Protein 6FBK (pdb70)

Organism: Homo sapiens (NCBI:txid9606)

Solvent-accessible surface area: 6185 Å² total; per-residue (Å²): 166,128,52,9,15,97,6,52,46,30,100,95,58,94,28,121,36,44,74,6,16,0,58,0,51,57,119,49,132,140,111,112,24,1,8,50,5,80,2,13,31,134,159,58,52,26,54,97,0,0,65,28,0,20,109,28,64,33,51,114,107,77,66,21,145,84,4,3,49,4,0,35,88,20,15,30,54,8,82,181,167,76,183,168,86,112,41,91,10,120,81,38,31,155,0,69,20,29,109,119

Secondary structure (DSSP, 8-state):
----EEEEESS---SS-SEEEEEEEES-----SEEEEEEETTT--HHHHHHHHHTTTSS-TT-HHHHHHHHHHHHHHHHHTT-/-EEEE-TTSPEEEEE--

GO terms:
  GO:0005737 cytoplasm (C, IDA)
  GO:0046777 protein autophosphorylation (P, IDA)
  GO:0006468 protein phosphorylation (P, IDA)
  GO:0005737 cytoplasm (C, EXP)
  GO:0005886 plasma membrane (C, EXP)
  GO:2000651 positive regulation of sodium ion transmembrane transporter activity (P, IMP)
  GO:0050801 monoatomic ion homeostasis (P, IMP)
  GO:0008285 negative regulation of cell population proliferation (P, IMP)
  GO:0070373 negative regulation of ERK1 and ERK2 cascade (P, IMP)
  GO:0090263 positive regulation of canonical Wnt signaling pathway (P, IMP)
  GO:0005515 protein binding (F, IPI)

Radius of gyration: 12.79 Å; Cα contacts (8 Å, |Δi|>4): 159; chains: 2; bounding box: 25×35×33 Å

Nearest PDB structures (foldseek):
  6fbk-assembly1_A  TM=1.012E+00  e=1.074E-15  Homo sapiens
  6elm-assembly1_A  TM=9.346E-01  e=1.250E-11  Homo sapiens
  5o2c-assembly1_A  TM=8.688E-01  e=2.173E-09  Homo sapiens
  2lru-assembly1_A  TM=9.270E-01  e=1.777E-08  Rattus norvegicus
  5g3q-assembly2_B  TM=8.120E-01  e=1.083E-03  Homo sapiens

B-factor: mean 57.2, std 16.22, range [25.38, 102.37]

Sequence (100 aa):
EDTGVRVELAEEDHGRKSTIALRLWVEDPKDNGAIEFTFDLEKETPDEVAQEMIESGFFHESDVKIVAKSIRDRVALIQWRRELTQVVHSAGRRFIVSPV

Structure (mmCIF, N/CA/C/O backbone):
data_6FBK
#
_entry.id   6FBK
#
_cell.length_a   78.047
_cell.length_b   78.047
_cell.length_c   37.736
_cell.angle_alpha   90.00
_cell.angle_beta   90.00
_cell.angle_gamma   90.00
#
_symmetry.space_group_name_H-M   'I 41'
#
loop_
_entity.id
_entity.type
_entity.pdbx_description
1 polymer 'Serine/threonine-protein kinase WNK2'
2 polymer 'Serine/threonine-protein kinase WNK1'
3 water water
#
loop_
_atom_site.group_PDB
_atom_site.id
_atom_site.type_symbol
_atom_site.label_atom_id
_atom_site.label_alt_id
_atom_site.label_comp_id
_atom_site.label_asym_id
_atom_site.label_entity_id
_atom_site.label_seq_id
_atom_site.pdbx_PDB_ins_code
_atom_site.Cartn_x
_atom_site.Cartn_y
_atom_site.Cartn_z
_atom_site.occupancy
_atom_site.B_iso_or_equiv
_atom_site.auth_seq_id
_atom_site.auth_comp_id
_atom_site.auth_asym_id
_atom_site.auth_atom_id
_atom_site.pdbx_PDB_model_num
ATOM 1 N N . GLU A 1 4 ? 39.663 11.522 24.069 1.00 71.48 455 GLU A N 1
ATOM 2 C CA . GLU A 1 4 ? 39.177 12.776 24.626 1.00 81.36 455 GLU A CA 1
ATOM 3 C C . GLU A 1 4 ? 38.261 13.509 23.644 1.00 84.22 455 GLU A C 1
ATOM 4 O O . GLU A 1 4 ? 37.586 12.882 22.819 1.00 84.36 455 GLU A O 1
ATOM 6 N N . ASP A 1 5 ? 38.233 14.838 23.754 1.00 70.56 456 ASP A N 1
ATOM 7 C CA . ASP A 1 5 ? 37.458 15.690 22.864 1.00 68.80 456 ASP A CA 1
ATOM 8 C C . ASP A 1 5 ? 38.293 16.914 22.504 1.00 78.77 456 ASP A C 1
ATOM 9 O O . ASP A 1 5 ? 39.147 17.352 23.281 1.00 81.16 456 ASP A O 1
ATOM 14 N N . THR A 1 6 ? 38.055 17.458 21.311 1.00 74.71 457 THR A N 1
ATOM 15 C CA . THR A 1 6 ? 38.749 18.668 20.878 1.00 66.55 457 THR A CA 1
ATOM 16 C C . THR A 1 6 ? 37.955 19.939 21.097 1.00 65.65 457 THR A C 1
ATOM 17 O O . THR A 1 6 ? 38.556 21.003 21.249 1.00 72.11 457 THR A O 1
ATOM 21 N N . GLY A 1 7 ? 36.629 19.866 21.113 1.00 71.74 458 GLY A N 1
ATOM 22 C CA . GLY A 1 7 ? 35.824 21.062 21.223 1.00 76.14 458 GLY A CA 1
ATOM 23 C C . GLY A 1 7 ? 35.759 21.918 19.974 1.00 78.43 458 GLY A C 1
ATOM 24 O O . GLY A 1 7 ? 35.029 22.920 19.966 1.00 75.38 458 GLY A O 1
ATOM 25 N N . VAL A 1 8 ? 36.492 21.564 18.922 1.00 78.28 459 VAL A N 1
ATOM 26 C CA . VAL A 1 8 ? 36.425 22.263 17.643 1.00 74.78 459 VAL A CA 1
ATOM 27 C C . VAL A 1 8 ? 35.581 21.423 16.694 1.00 66.25 459 VAL A C 1
ATOM 28 O O . VAL A 1 8 ? 36.021 20.366 16.228 1.00 70.55 459 VAL A O 1
ATOM 32 N N . ARG A 1 9 ? 34.381 21.901 16.387 1.00 56.83 460 ARG A N 1
ATOM 33 C CA . ARG A 1 9 ? 33.485 21.233 15.456 1.00 56.72 460 ARG A CA 1
ATOM 34 C C . ARG A 1 9 ? 33.830 21.589 14.011 1.00 50.59 460 ARG A C 1
ATOM 35 O O . ARG A 1 9 ? 33.908 22.767 13.659 1.00 50.23 460 ARG A O 1
ATOM 43 N N . VAL A 1 10 ? 34.033 20.569 13.179 1.00 43.97 461 VAL A N 1
ATOM 44 C CA . VAL A 1 10 ? 34.235 20.708 11.739 1.00 39.91 461 VAL A CA 1
ATOM 45 C C . VAL A 1 10 ? 33.197 19.848 11.042 1.00 43.17 461 VAL A C 1
ATOM 46 O O . VAL A 1 10 ? 33.090 18.654 11.340 1.00 42.88 461 VAL A O 1
ATOM 50 N N . GLU A 1 11 ? 32.438 20.439 10.117 1.00 46.75 462 GLU A N 1
ATOM 51 C CA . GLU A 1 11 ? 31.358 19.726 9.443 1.00 44.31 462 GLU A CA 1
ATOM 52 C C . GLU A 1 11 ? 31.350 20.103 7.969 1.00 43.47 462 GLU A C 1
ATOM 53 O O . GLU A 1 11 ? 31.995 21.066 7.552 1.00 41.28 462 GLU A O 1
ATOM 59 N N . LEU A 1 12 ? 30.645 19.296 7.173 1.00 48.55 463 LEU A N 1
ATOM 60 C CA . LEU A 1 12 ? 30.487 19.572 5.747 1.00 55.07 463 LEU A CA 1
ATOM 61 C C . LEU A 1 12 ? 29.791 20.915 5.544 1.00 54.75 463 LEU A C 1
ATOM 62 O O . LEU A 1 12 ? 28.963 21.331 6.353 1.00 63.48 463 LEU A O 1
ATOM 67 N N . ALA A 1 13 ? 30.144 21.617 4.467 1.00 52.53 464 ALA A N 1
ATOM 68 C CA . ALA A 1 13 ? 29.426 22.829 4.087 1.00 53.12 464 ALA A CA 1
ATOM 69 C C . ALA A 1 13 ? 28.434 22.607 2.957 1.00 59.34 464 ALA A C 1
ATOM 70 O O . ALA A 1 13 ? 27.356 23.200 2.977 1.00 59.38 464 ALA A O 1
ATOM 72 N N . GLU A 1 14 ? 28.772 21.743 1.995 1.00 70.65 465 GLU A N 1
ATOM 73 C CA . GLU A 1 14 ? 27.938 21.360 0.863 1.00 77.68 465 GLU A CA 1
ATOM 74 C C . GLU A 1 14 ? 27.692 19.848 0.892 1.00 85.15 465 GLU A C 1
ATOM 75 O O . GLU A 1 14 ? 28.527 19.068 1.370 1.00 81.02 465 GLU A O 1
ATOM 81 N N . GLU A 1 15 ? 26.538 19.431 0.365 1.00 79.23 466 GLU A N 1
ATOM 82 C CA . GLU A 1 15 ? 26.202 18.010 0.301 1.00 85.18 466 GLU A CA 1
ATOM 83 C C . GLU A 1 15 ? 27.361 17.189 -0.269 1.00 85.45 466 GLU A C 1
ATOM 84 O O . GLU A 1 15 ? 27.857 17.463 -1.368 1.00 80.73 466 GLU A O 1
ATOM 86 N N . ASP A 1 16 ? 27.798 16.187 0.491 1.00 87.61 467 ASP A N 1
ATOM 87 C CA . ASP A 1 16 ? 28.868 15.308 0.041 1.00 84.24 467 ASP A CA 1
ATOM 88 C C . ASP A 1 16 ? 28.401 14.506 -1.165 1.00 91.90 467 ASP A C 1
ATOM 89 O O . ASP A 1 16 ? 27.527 13.645 -1.035 1.00 90.36 467 ASP A O 1
ATOM 91 N N . HIS A 1 17 ? 28.968 14.784 -2.339 1.00 92.10 468 HIS A N 1
ATOM 92 C CA . HIS A 1 17 ? 28.545 14.131 -3.568 1.00 83.27 468 HIS A CA 1
ATOM 93 C C . HIS A 1 17 ? 29.400 12.927 -3.938 1.00 85.20 468 HIS A C 1
ATOM 94 O O . HIS A 1 17 ? 29.008 12.159 -4.823 1.00 87.17 468 HIS A O 1
ATOM 96 N N . GLY A 1 18 ? 30.538 12.733 -3.286 1.00 91.00 469 GLY A N 1
ATOM 97 C CA . GLY A 1 18 ? 31.464 11.699 -3.691 1.00 89.64 469 GLY A CA 1
ATOM 98 C C . GLY A 1 18 ? 32.260 12.091 -4.928 1.00 93.86 469 GLY A C 1
ATOM 99 O O . GLY A 1 18 ? 31.902 12.998 -5.680 1.00 97.39 469 GLY A O 1
ATOM 100 N N . ARG A 1 19 ? 33.378 11.385 -5.126 1.00 89.00 470 ARG A N 1
ATOM 101 C CA . ARG A 1 19 ? 34.277 11.583 -6.271 1.00 93.07 470 ARG A CA 1
ATOM 102 C C . ARG A 1 19 ? 34.598 13.058 -6.503 1.00 95.53 470 ARG A C 1
ATOM 103 O O . ARG A 1 19 ? 34.837 13.479 -7.638 1.00 100.24 470 ARG A O 1
ATOM 105 N N . LYS A 1 20 ? 34.582 13.851 -5.428 1.00 99.83 471 LYS A N 1
ATOM 106 C CA . LYS A 1 20 ? 34.929 15.270 -5.449 1.00 92.46 471 LYS A CA 1
ATOM 107 C C . LYS A 1 20 ? 36.244 15.434 -4.695 1.00 84.42 471 LYS A C 1
ATOM 108 O O . LYS A 1 20 ? 36.305 15.186 -3.485 1.00 82.03 471 LYS A O 1
ATOM 110 N N . SER A 1 21 ? 37.300 15.836 -5.406 1.00 79.48 472 SER A N 1
ATOM 111 C CA . SER A 1 21 ? 38.599 15.955 -4.752 1.00 90.64 472 SER A CA 1
ATOM 112 C C . SER A 1 21 ? 38.662 17.132 -3.780 1.00 86.45 472 SER A C 1
ATOM 113 O O . SER A 1 21 ? 39.549 17.160 -2.915 1.00 82.80 472 SER A O 1
ATOM 116 N N . THR A 1 22 ? 37.746 18.093 -3.893 1.00 78.39 473 THR A N 1
ATOM 117 C CA . THR A 1 22 ? 37.694 19.237 -2.995 1.00 75.65 473 THR A CA 1
ATOM 118 C C . THR A 1 22 ? 36.341 19.262 -2.292 1.00 65.13 473 THR A C 1
ATOM 119 O O . THR A 1 22 ? 35.306 19.002 -2.913 1.00 64.81 473 THR A O 1
ATOM 123 N N . ILE A 1 23 ? 36.354 19.546 -0.988 1.00 59.06 474 ILE A N 1
ATOM 124 C CA . ILE A 1 23 ? 35.131 19.614 -0.195 1.00 57.13 474 ILE A CA 1
ATOM 125 C C . ILE A 1 23 ? 35.104 20.926 0.577 1.00 51.51 474 ILE A C 1
ATOM 126 O O . ILE A 1 23 ? 36.143 21.441 0.999 1.00 51.31 474 ILE A O 1
ATOM 131 N N . ALA A 1 24 ? 33.897 21.454 0.769 1.00 45.97 475 ALA A N 1
ATOM 132 C CA . ALA A 1 24 ? 33.675 22.675 1.525 1.00 42.13 475 ALA A CA 1
ATOM 133 C C . ALA A 1 24 ? 33.340 22.321 2.969 1.00 41.91 475 ALA A C 1
ATOM 134 O O . ALA A 1 24 ? 32.455 21.502 3.221 1.00 44.14 475 ALA A O 1
ATOM 136 N N . LEU A 1 25 ? 34.041 22.940 3.912 1.00 42.65 476 LEU A N 1
ATOM 137 C CA . LEU A 1 25 ? 33.924 22.630 5.329 1.00 37.61 476 LEU A CA 1
ATOM 138 C C . LEU A 1 25 ? 33.609 23.884 6.135 1.00 38.89 476 LEU A C 1
ATOM 139 O O . LEU A 1 25 ? 33.845 25.011 5.705 1.00 36.64 476 LEU A O 1
ATOM 144 N N . ARG A 1 26 ? 33.098 23.659 7.338 1.00 36.28 477 ARG A N 1
ATOM 145 C CA . ARG A 1 26 ? 32.697 24.718 8.251 1.00 36.40 477 ARG A CA 1
ATOM 146 C C . ARG A 1 26 ? 33.239 24.372 9.622 1.00 39.18 477 ARG A C 1
ATOM 147 O O . ARG A 1 26 ? 32.950 23.291 10.132 1.00 38.74 477 ARG A O 1
ATOM 155 N N . LEU A 1 27 ? 34.014 25.276 10.213 1.00 38.02 478 LEU A N 1
ATOM 156 C CA . LEU A 1 27 ? 34.659 25.055 11.501 1.00 40.63 478 LEU A CA 1
ATOM 157 C C . LEU A 1 27 ? 34.217 26.120 12.497 1.00 49.54 478 LEU A C 1
ATOM 158 O O . LEU A 1 27 ? 34.149 27.307 12.164 1.00 48.42 478 LEU A O 1
ATOM 163 N N . TRP A 1 28 ? 33.929 25.697 13.724 1.00 54.86 479 TRP A N 1
ATOM 164 C CA . TRP A 1 28 ? 33.696 26.647 14.803 1.00 57.28 479 TRP A CA 1
ATOM 165 C C . TRP A 1 28 ? 34.033 25.958 16.117 1.00 66.77 479 TRP A C 1
ATOM 166 O O . TRP A 1 28 ? 34.236 24.740 16.169 1.00 62.77 479 TRP A O 1
ATOM 177 N N . VAL A 1 29 ? 34.080 26.755 17.187 1.00 72.28 480 VAL A N 1
ATOM 178 C CA . VAL A 1 29 ? 34.487 26.286 18.509 1.00 72.35 480 VAL A CA 1
ATOM 179 C C . VAL A 1 29 ? 33.297 26.379 19.450 1.00 65.16 480 VAL A C 1
ATOM 180 O O . VAL A 1 29 ? 32.531 27.346 19.399 1.00 61.90 480 VAL A O 1
ATOM 184 N N . GLU A 1 30 ? 33.154 25.365 20.310 1.00 69.61 481 GLU A N 1
ATOM 185 C CA . GLU A 1 30 ? 32.179 25.373 21.392 1.00 77.08 481 GLU A CA 1
ATOM 186 C C . GLU A 1 30 ? 32.791 25.229 22.779 1.00 68.06 481 GLU A C 1
ATOM 187 O O . GLU A 1 30 ? 32.129 25.578 23.760 1.00 66.92 481 GLU A O 1
ATOM 193 N N . ASP A 1 31 ? 34.015 24.728 22.893 1.00 66.46 482 ASP A N 1
ATOM 194 C CA . ASP A 1 31 ? 34.679 24.635 24.188 1.00 71.26 482 ASP A CA 1
ATOM 195 C C . ASP A 1 31 ? 36.176 24.862 24.010 1.00 65.48 482 ASP A C 1
ATOM 196 O O . ASP A 1 31 ? 36.874 23.974 23.512 1.00 65.47 482 ASP A O 1
ATOM 198 N N . PRO A 1 32 ? 36.712 26.038 24.398 1.00 72.21 483 PRO A N 1
ATOM 199 C CA . PRO A 1 32 ? 38.117 26.354 24.085 1.00 65.87 483 PRO A CA 1
ATOM 200 C C . PRO A 1 32 ? 39.126 25.690 25.008 1.00 64.37 483 PRO A C 1
ATOM 201 O O . PRO A 1 32 ? 40.311 26.042 24.990 1.00 63.08 483 PRO A O 1
ATOM 205 N N . LYS A 1 33 ? 38.666 24.736 25.816 1.00 69.49 484 LYS A N 1
ATOM 206 C CA . LYS A 1 33 ? 39.530 24.008 26.743 1.00 69.97 484 LYS A CA 1
ATOM 207 C C . LYS A 1 33 ? 40.679 23.305 26.028 1.00 72.79 484 LYS A C 1
ATOM 208 O O . LYS A 1 33 ? 41.847 23.642 26.233 1.00 74.17 484 LYS A O 1
ATOM 210 N N . ASP A 1 41 ? 36.952 35.248 16.119 1.00 86.53 492 ASP A N 1
ATOM 211 C CA . ASP A 1 41 ? 35.896 36.248 16.030 1.00 80.87 492 ASP A CA 1
ATOM 212 C C . ASP A 1 41 ? 34.607 35.740 16.671 1.00 90.08 492 ASP A C 1
ATOM 213 O O . ASP A 1 41 ? 33.576 36.429 16.640 1.00 92.22 492 ASP A O 1
ATOM 215 N N . ASN A 1 42 ? 34.679 34.538 17.255 1.00 91.01 493 ASN A N 1
ATOM 216 C CA . ASN A 1 42 ? 33.521 33.855 17.840 1.00 84.20 493 ASN A CA 1
ATOM 217 C C . ASN A 1 42 ? 32.428 33.641 16.784 1.00 86.95 493 ASN A C 1
ATOM 218 O O . ASN A 1 42 ? 31.289 34.114 16.913 1.00 83.22 493 ASN A O 1
ATOM 220 N N . GLY A 1 43 ? 32.807 32.912 15.724 1.00 73.78 494 GLY A N 1
ATOM 221 C CA . GLY A 1 43 ? 31.923 32.614 14.609 1.00 66.31 494 GLY A CA 1
ATOM 222 C C . GLY A 1 43 ? 32.272 31.339 13.864 1.00 59.12 494 GLY A C 1
ATOM 223 O O . GLY A 1 43 ? 33.003 30.498 14.392 1.00 58.16 494 GLY A O 1
ATOM 224 N N . ALA A 1 44 ? 31.756 31.187 12.639 1.00 57.23 495 ALA A N 1
ATOM 225 C CA . ALA A 1 44 ? 31.913 29.972 11.844 1.00 56.06 495 ALA A CA 1
ATOM 226 C C . ALA A 1 44 ? 32.758 30.231 10.602 1.00 50.16 495 ALA A C 1
ATOM 227 O O . ALA A 1 44 ? 32.471 31.144 9.827 1.00 52.16 495 ALA A O 1
ATOM 229 N N . ILE A 1 45 ? 33.783 29.407 10.397 1.00 42.24 496 ILE A N 1
ATOM 230 C CA . ILE A 1 45 ? 34.747 29.600 9.322 1.00 37.61 496 ILE A CA 1
ATOM 231 C C . ILE A 1 45 ? 34.501 28.567 8.237 1.00 36.24 496 ILE A C 1
ATOM 232 O O . ILE A 1 45 ? 34.638 27.365 8.481 1.00 35.68 496 ILE A O 1
ATOM 237 N N . GLU A 1 46 ? 34.191 29.036 7.032 1.00 33.16 497 GLU A N 1
ATOM 238 C CA . GLU A 1 46 ? 33.932 28.184 5.879 1.00 35.51 497 GLU A CA 1
ATOM 239 C C . GLU A 1 46 ? 35.122 28.232 4.917 1.00 34.67 497 GLU A C 1
ATOM 240 O O . GLU A 1 46 ? 35.633 29.310 4.600 1.00 28.56 497 GLU A O 1
ATOM 246 N N . PHE A 1 47 ? 35.548 27.062 4.446 1.00 32.62 498 PHE A N 1
ATOM 247 C CA . PHE A 1 47 ? 36.739 26.945 3.611 1.00 36.29 498 PHE A CA 1
ATOM 248 C C . PHE A 1 47 ? 36.647 25.667 2.797 1.00 38.06 498 PHE A C 1
ATOM 249 O O . PHE A 1 47 ? 35.852 24.781 3.100 1.00 34.37 498 PHE A O 1
ATOM 257 N N . THR A 1 48 ? 37.486 25.577 1.773 1.00 41.15 499 THR A N 1
ATOM 258 C CA . THR A 1 48 ? 37.562 24.403 0.922 1.00 40.75 499 THR A CA 1
ATOM 259 C C . THR A 1 48 ? 38.783 23.591 1.302 1.00 44.51 499 THR A C 1
ATOM 260 O O . THR A 1 48 ? 39.784 24.135 1.776 1.00 46.95 499 THR A O 1
ATOM 264 N N . PHE A 1 49 ? 38.695 22.280 1.081 1.00 50.28 500 PHE A N 1
ATOM 265 C CA . PHE A 1 49 ? 39.775 21.367 1.436 1.00 58.37 500 PHE A CA 1
ATOM 266 C C . PHE A 1 49 ? 39.947 20.325 0.340 1.00 63.85 500 PHE A C 1
ATOM 267 O O . PHE A 1 49 ? 38.983 19.641 -0.025 1.00 65.56 500 PHE A O 1
ATOM 275 N N . ASP A 1 50 ? 41.179 20.203 -0.163 1.00 64.98 501 ASP A N 1
ATOM 276 C CA . ASP A 1 50 ? 41.565 19.186 -1.137 1.00 67.66 501 ASP A CA 1
ATOM 277 C C . ASP A 1 50 ? 42.056 17.947 -0.394 1.00 65.66 501 ASP A C 1
ATOM 278 O O . ASP A 1 50 ? 43.045 18.011 0.342 1.00 60.98 501 ASP A O 1
ATOM 283 N N . LEU A 1 51 ? 41.372 16.819 -0.599 1.00 74.87 502 LEU A N 1
ATOM 284 C CA . LEU A 1 51 ? 41.622 15.636 0.224 1.00 69.97 502 LEU A CA 1
ATOM 285 C C . LEU A 1 51 ? 42.925 14.942 -0.161 1.00 74.44 502 LEU A C 1
ATOM 286 O O . LEU A 1 51 ? 43.660 14.469 0.714 1.00 72.88 502 LEU A O 1
ATOM 291 N N . GLU A 1 52 ? 43.238 14.891 -1.457 1.00 79.44 503 GLU A N 1
ATOM 292 C CA . GLU A 1 52 ? 44.446 14.230 -1.933 1.00 77.82 503 GLU A CA 1
ATOM 293 C C . GLU A 1 52 ? 45.686 15.113 -1.883 1.00 79.34 503 GLU A C 1
ATOM 294 O O . GLU A 1 52 ? 46.800 14.581 -1.937 1.00 78.20 503 GLU A O 1
ATOM 300 N N . LYS A 1 53 ? 45.530 16.437 -1.780 1.00 75.19 504 LYS A N 1
ATOM 301 C CA . LYS A 1 53 ? 46.664 17.355 -1.810 1.00 78.40 504 LYS A CA 1
ATOM 302 C C . LYS A 1 53 ? 46.852 18.112 -0.500 1.00 79.52 504 LYS A C 1
ATOM 303 O O . LYS A 1 53 ? 47.932 18.045 0.094 1.00 81.47 504 LYS A O 1
ATOM 309 N N . GLU A 1 54 ? 45.846 18.850 -0.032 1.00 76.28 505 GLU A N 1
ATOM 310 C CA . GLU A 1 54 ? 46.045 19.704 1.135 1.00 69.94 505 GLU A CA 1
ATOM 311 C C . GLU A 1 54 ? 46.039 18.886 2.431 1.00 66.80 505 GLU A C 1
ATOM 312 O O . GLU A 1 54 ? 45.467 17.794 2.516 1.00 66.04 505 GLU A O 1
ATOM 318 N N . THR A 1 55 ? 46.679 19.452 3.456 1.00 59.65 506 THR A N 1
ATOM 319 C CA . THR A 1 55 ? 46.889 18.880 4.773 1.00 55.81 506 THR A CA 1
ATOM 320 C C . THR A 1 55 ? 46.002 19.572 5.798 1.00 54.37 506 THR A C 1
ATOM 321 O O . THR A 1 55 ? 45.759 20.779 5.687 1.00 59.22 506 THR A O 1
ATOM 325 N N . PRO A 1 56 ? 45.479 18.843 6.785 1.00 50.00 507 PRO A N 1
ATOM 326 C CA . PRO A 1 56 ? 44.817 19.519 7.916 1.00 52.23 507 PRO A CA 1
ATOM 327 C C . PRO A 1 56 ? 45.749 20.432 8.711 1.00 54.55 507 PRO A C 1
ATOM 328 O O . PRO A 1 56 ? 45.289 21.415 9.313 1.00 47.73 507 PRO A O 1
ATOM 332 N N . ASP A 1 57 ?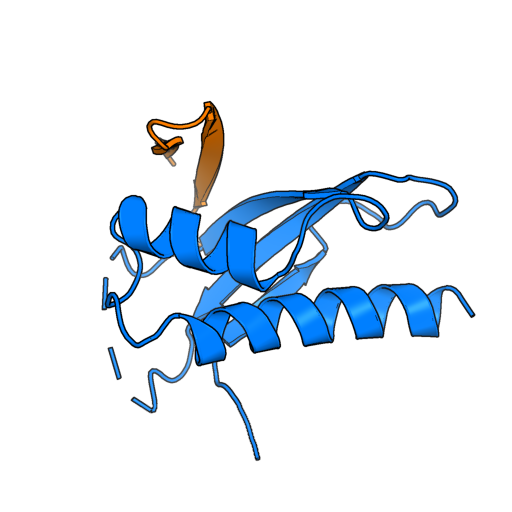 47.051 20.126 8.742 1.00 53.23 508 ASP A N 1
ATOM 333 C CA . ASP A 1 57 ? 48.002 20.989 9.432 1.00 53.33 508 ASP A CA 1
ATOM 334 C C . ASP A 1 57 ? 48.266 22.263 8.642 1.00 48.12 508 ASP A C 1
ATOM 335 O O . ASP A 1 57 ? 48.528 23.312 9.239 1.00 43.08 508 ASP A O 1
ATOM 340 N N . GLU A 1 58 ? 48.195 22.187 7.306 1.00 47.44 509 GLU A N 1
ATOM 341 C CA . GLU A 1 58 ? 48.395 23.362 6.454 1.00 48.17 509 GLU A CA 1
ATOM 342 C C . GLU A 1 58 ? 47.272 24.381 6.633 1.00 48.42 509 GLU A C 1
ATOM 343 O O . GLU A 1 58 ? 47.514 25.582 6.839 1.00 40.52 509 GLU A O 1
ATOM 349 N N . VAL A 1 59 ? 46.031 23.911 6.499 1.00 44.95 510 VAL A N 1
ATOM 350 C CA . VAL A 1 59 ? 44.867 24.737 6.758 1.00 41.67 510 VAL A CA 1
A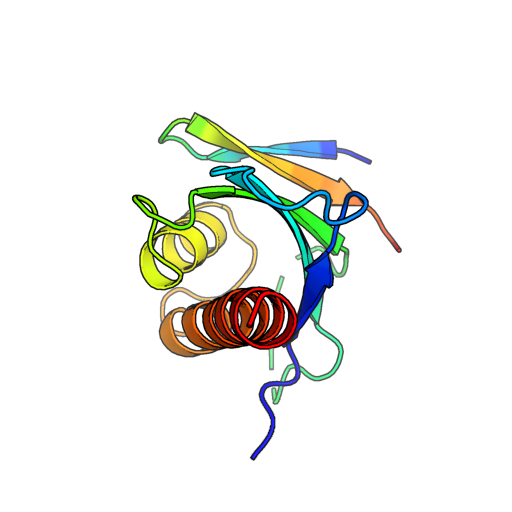TOM 351 C C . VAL A 1 59 ? 44.933 25.330 8.158 1.00 40.09 510 VAL A C 1
ATOM 352 O O . VAL A 1 59 ? 44.720 26.528 8.341 1.00 41.61 510 VAL A O 1
ATOM 356 N N . ALA A 1 60 ? 45.249 24.507 9.160 1.00 42.16 511 ALA A N 1
ATOM 357 C CA . ALA A 1 60 ? 45.280 24.987 10.537 1.00 41.51 511 ALA A CA 1
ATOM 358 C C . ALA A 1 60 ? 46.252 26.139 10.690 1.00 40.99 511 ALA A C 1
ATOM 359 O O . ALA A 1 60 ? 45.924 27.172 11.286 1.00 44.33 511 ALA A O 1
ATOM 361 N N . GLN A 1 61 ? 47.452 25.990 10.148 1.00 42.19 512 GLN A N 1
ATOM 362 C CA . GLN A 1 61 ? 48.375 27.115 10.148 1.00 48.96 512 GLN A CA 1
ATOM 363 C C . GLN A 1 61 ? 47.734 28.353 9.513 1.00 48.09 512 GLN A C 1
ATOM 364 O O . GLN A 1 61 ? 47.692 29.427 10.125 1.00 45.69 512 GLN A O 1
ATOM 370 N N . GLU A 1 62 ? 47.209 28.218 8.293 1.00 46.57 513 GLU A N 1
ATOM 371 C CA . GLU A 1 62 ? 46.588 29.362 7.637 1.00 41.91 513 GLU A CA 1
ATOM 372 C C . GLU A 1 62 ? 45.562 30.030 8.538 1.00 38.39 513 GLU A C 1
ATOM 373 O O . GLU A 1 62 ? 45.542 31.255 8.657 1.00 39.95 513 GLU A O 1
ATOM 379 N N . MET A 1 63 ? 44.711 29.244 9.189 1.00 38.78 514 MET A N 1
ATOM 380 C CA . MET A 1 63 ? 43.779 29.823 10.144 1.00 43.83 514 MET A CA 1
ATOM 381 C C . MET A 1 63 ? 44.516 30.483 11.298 1.00 47.98 514 MET A C 1
ATOM 382 O O . MET A 1 63 ? 43.977 31.403 11.933 1.00 44.98 514 MET A O 1
ATOM 387 N N . ILE A 1 64 ? 45.739 30.016 11.593 1.00 47.18 515 ILE A N 1
ATOM 388 C CA . ILE A 1 64 ? 46.589 30.705 12.568 1.00 50.23 515 ILE A CA 1
ATOM 389 C C . ILE A 1 64 ? 47.053 32.044 12.004 1.00 46.20 515 ILE A C 1
ATOM 390 O O . ILE A 1 64 ? 46.748 33.108 12.558 1.00 44.94 515 ILE A O 1
ATOM 395 N N . GLU A 1 65 ? 47.754 32.011 10.868 1.00 44.71 516 GLU A N 1
ATOM 396 C CA . GLU A 1 65 ? 48.214 33.208 10.168 1.00 44.51 516 GLU A CA 1
ATOM 397 C C . GLU A 1 65 ? 47.070 34.099 9.656 1.00 48.35 516 GLU A C 1
ATOM 398 O O . GLU A 1 65 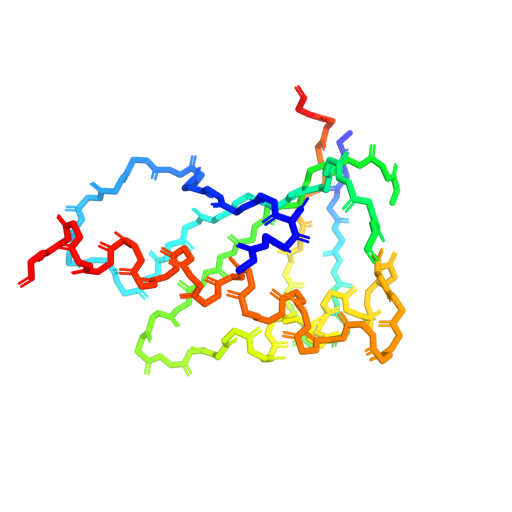? 47.333 35.080 8.942 1.00 53.33 516 GLU A O 1
ATOM 404 N N . SER A 1 66 ? 45.819 33.782 9.982 1.00 42.03 517 SER A N 1
ATOM 405 C CA . SER A 1 66 ? 44.689 34.601 9.602 1.00 37.97 517 SER A CA 1
ATOM 406 C C . SER A 1 66 ? 43.979 35.186 10.807 1.00 42.48 517 SER A C 1
ATOM 407 O O . SER A 1 66 ? 43.012 35.938 10.634 1.00 44.40 517 SER A O 1
ATOM 410 N N . GLY A 1 67 ? 44.423 34.854 12.017 1.00 47.36 518 GLY A N 1
ATOM 411 C CA . GLY A 1 67 ? 43.888 35.457 13.225 1.00 46.62 518 GLY A CA 1
ATOM 412 C C . GLY A 1 67 ? 42.646 34.795 13.769 1.00 49.25 518 GLY A C 1
ATOM 413 O O . GLY A 1 67 ? 41.700 35.485 14.173 1.00 51.73 518 GLY A O 1
ATOM 414 N N . PHE A 1 68 ? 42.612 33.469 13.787 1.00 53.41 519 PHE A N 1
ATOM 415 C CA . PHE A 1 68 ? 41.499 32.746 14.378 1.00 52.68 519 PHE A CA 1
ATOM 416 C C . PHE A 1 68 ? 41.875 32.085 15.704 1.00 52.50 519 PHE A C 1
ATOM 417 O O . PHE A 1 68 ? 41.083 32.131 16.650 1.00 54.01 519 PHE A O 1
ATOM 425 N N . PHE A 1 69 ? 43.089 31.520 15.823 1.00 55.70 520 PHE A N 1
ATOM 426 C CA . PHE A 1 69 ? 43.541 30.821 17.036 1.00 66.17 520 PHE A CA 1
ATOM 427 C C . PHE A 1 69 ? 45.021 31.085 17.258 1.00 59.79 520 PHE A C 1
ATOM 428 O O . PHE A 1 69 ? 45.705 31.647 16.399 1.00 58.48 520 PHE A O 1
ATOM 436 N N . HIS A 1 70 ? 45.531 30.630 18.403 1.00 63.13 521 HIS A N 1
ATOM 437 C CA . HIS A 1 70 ? 46.909 30.963 18.722 1.00 64.90 521 HIS A CA 1
ATOM 438 C C . HIS A 1 70 ? 47.886 30.079 17.958 1.00 69.88 521 HIS A C 1
ATOM 439 O O . HIS A 1 70 ? 47.562 28.963 17.540 1.00 71.92 521 HIS A O 1
ATOM 446 N N . GLU A 1 71 ? 49.115 30.595 17.814 1.00 74.50 522 G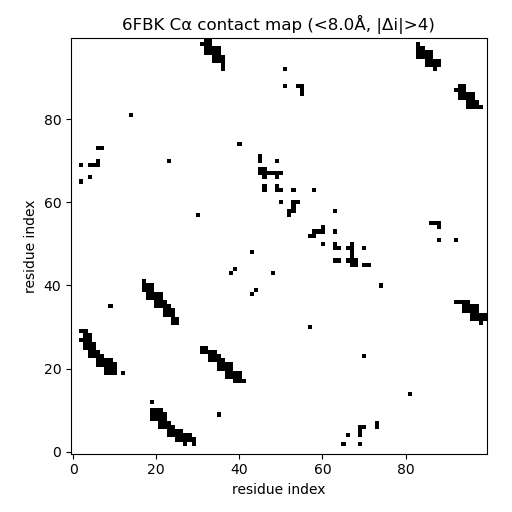LU A N 1
ATOM 447 C CA . GLU A 1 71 ? 50.113 29.978 16.942 1.00 73.41 522 GLU A CA 1
ATOM 448 C C . GLU A 1 71 ? 50.402 28.536 17.344 1.00 69.23 522 GLU A C 1
ATOM 449 O O . GLU A 1 71 ? 50.544 27.661 16.480 1.00 63.50 522 GLU A O 1
ATOM 455 N N . SER A 1 72 ? 50.481 28.269 18.646 1.00 67.20 523 SER A N 1
ATOM 456 C CA . SER A 1 72 ? 50.737 26.934 19.161 1.00 66.80 523 SER A CA 1
ATOM 457 C C . SER A 1 72 ? 49.464 26.128 19.368 1.00 67.37 523 SER A C 1
ATOM 458 O O . SER A 1 72 ? 49.543 24.977 19.807 1.00 72.98 523 SER A O 1
ATOM 461 N N . ASP A 1 73 ? 48.297 26.699 19.077 1.00 65.07 524 ASP A N 1
ATOM 462 C CA . ASP A 1 73 ? 47.066 25.927 19.005 1.00 61.30 524 ASP A CA 1
ATOM 463 C C . ASP A 1 73 ? 46.828 25.347 17.608 1.00 64.50 524 ASP A C 1
ATOM 464 O O . ASP A 1 73 ? 45.675 25.138 17.208 1.00 65.44 524 ASP A O 1
ATOM 469 N N . VAL A 1 74 ? 47.898 25.055 16.866 1.00 57.35 525 VAL A N 1
ATOM 470 C CA . VAL A 1 74 ? 47.776 24.568 15.494 1.00 61.11 525 VAL A CA 1
ATOM 471 C C . VAL A 1 74 ? 47.490 23.063 15.444 1.00 63.33 525 VAL A C 1
ATOM 472 O O . VAL A 1 74 ? 46.570 22.632 14.744 1.00 60.81 525 VAL A O 1
ATOM 476 N N . LYS A 1 75 ? 48.243 22.233 16.184 1.00 64.22 526 LYS A N 1
ATOM 477 C CA . LYS A 1 75 ? 48.018 20.785 16.145 1.00 65.97 526 LYS A CA 1
ATOM 478 C C . LYS A 1 75 ? 46.593 20.417 16.538 1.00 62.96 526 LYS A C 1
ATOM 479 O O . LYS A 1 75 ? 46.051 19.426 16.036 1.00 58.86 526 LYS A O 1
ATOM 485 N N . ILE A 1 76 ? 45.976 21.196 17.435 1.00 66.67 527 ILE A N 1
ATOM 486 C CA . ILE A 1 76 ? 44.626 20.890 17.909 1.00 59.95 527 ILE A CA 1
ATOM 487 C C . ILE A 1 76 ? 43.602 21.144 16.813 1.00 65.05 527 ILE A C 1
ATOM 488 O O . ILE A 1 76 ? 42.679 20.346 16.605 1.00 63.60 527 ILE A O 1
ATOM 493 N N . VAL A 1 77 ? 43.714 22.286 16.129 1.00 68.25 528 VAL A N 1
ATOM 494 C CA . VAL A 1 77 ? 42.769 22.585 15.059 1.00 60.66 528 VAL A CA 1
ATOM 495 C C . VAL A 1 77 ? 43.059 21.709 13.855 1.00 51.60 528 VAL A C 1
ATOM 496 O O . VAL A 1 77 ? 42.134 21.300 13.140 1.00 49.82 528 VAL A O 1
ATOM 500 N N . ALA A 1 78 ? 44.338 21.402 13.619 1.00 45.50 529 ALA A N 1
ATOM 501 C CA . ALA A 1 78 ? 44.700 20.509 12.529 1.00 52.00 529 A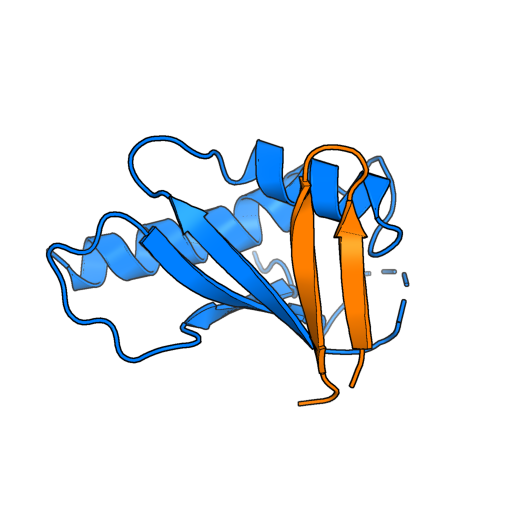LA A CA 1
ATOM 502 C C . ALA A 1 78 ? 44.022 19.154 12.687 1.00 54.79 529 ALA A C 1
ATOM 503 O O . ALA A 1 78 ? 43.517 18.589 11.709 1.00 50.93 529 ALA A O 1
ATOM 505 N N . LYS A 1 79 ? 43.986 18.617 13.914 1.00 61.48 530 LYS A N 1
ATOM 506 C CA . LYS A 1 79 ? 43.358 17.314 14.120 1.00 59.76 530 LYS A CA 1
ATOM 507 C C . LYS A 1 79 ? 41.843 17.409 13.972 1.00 56.06 530 LYS A C 1
ATOM 508 O O . LYS A 1 79 ? 41.224 16.519 13.378 1.00 54.24 530 LYS A O 1
ATOM 510 N N . SER A 1 80 ? 41.227 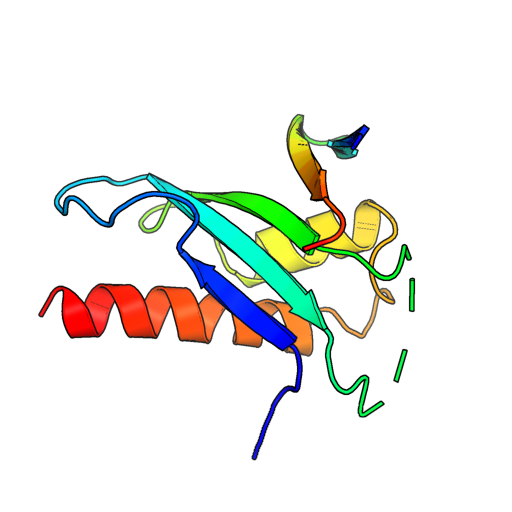18.487 14.479 1.00 51.14 531 SER A N 1
ATOM 511 C CA . SER A 1 80 ? 39.773 18.629 14.365 1.00 49.17 531 SER A CA 1
ATOM 512 C C . SER A 1 80 ? 39.328 18.667 12.906 1.00 46.66 531 SER A C 1
ATOM 513 O O . SER A 1 80 ? 38.227 18.209 12.575 1.00 42.90 531 SER A O 1
ATOM 516 N N . ILE A 1 81 ? 40.157 19.230 12.024 1.00 44.04 532 ILE A N 1
ATOM 517 C CA . ILE A 1 81 ? 39.875 19.164 10.596 1.00 36.56 532 ILE A CA 1
ATOM 518 C C . ILE A 1 81 ? 40.166 17.768 10.078 1.00 37.41 532 ILE A C 1
ATOM 519 O O . ILE A 1 81 ? 39.440 17.240 9.229 1.00 34.48 532 ILE A O 1
ATOM 524 N N . ARG A 1 82 ? 41.227 17.141 10.602 1.00 43.78 533 ARG A N 1
ATOM 525 C CA . ARG A 1 82 ? 41.641 15.820 10.136 1.00 42.08 533 ARG A CA 1
ATOM 526 C C . ARG A 1 82 ? 40.624 14.767 10.518 1.00 41.16 533 ARG A C 1
ATOM 527 O O . ARG A 1 82 ? 40.414 13.809 9.772 1.00 41.54 533 ARG A O 1
ATOM 529 N N . ASP A 1 83 ? 39.973 14.933 11.670 1.00 39.51 534 ASP A N 1
ATOM 530 C CA . ASP A 1 83 ? 38.916 14.004 12.048 1.00 44.82 534 ASP A CA 1
ATOM 531 C C . ASP A 1 83 ? 37.733 14.105 11.089 1.00 46.34 534 ASP A C 1
ATOM 532 O O . ASP A 1 83 ? 37.164 13.079 10.688 1.00 40.84 534 ASP A O 1
ATOM 537 N N . ARG A 1 84 ? 37.355 15.325 10.692 1.00 42.17 535 ARG A N 1
ATOM 538 C CA . ARG A 1 84 ? 36.241 15.460 9.756 1.00 41.65 535 ARG A CA 1
ATOM 539 C C . ARG A 1 84 ? 36.611 14.919 8.382 1.00 38.69 535 ARG A C 1
ATOM 540 O O . ARG A 1 84 ? 35.783 14.300 7.713 1.00 43.19 535 ARG A O 1
ATOM 548 N N . VAL A 1 85 ? 37.847 15.137 7.945 1.00 36.12 536 VAL A N 1
ATOM 549 C CA . VAL A 1 85 ? 38.290 14.562 6.681 1.00 39.04 536 VAL A CA 1
ATOM 550 C C . VAL A 1 85 ? 38.303 13.035 6.764 1.00 43.23 536 VAL A C 1
ATOM 551 O O . VAL A 1 85 ? 37.886 12.344 5.825 1.00 46.43 536 VAL A O 1
ATOM 555 N N . ALA A 1 86 ? 38.762 12.484 7.895 1.00 43.83 537 ALA A N 1
ATOM 556 C CA . ALA A 1 86 ? 38.639 11.049 8.131 1.00 41.11 537 ALA A CA 1
ATOM 557 C C . ALA A 1 86 ? 37.180 10.627 8.103 1.00 44.43 537 ALA A C 1
ATOM 558 O O . ALA A 1 86 ? 36.791 9.760 7.316 1.00 48.18 537 ALA A O 1
ATOM 560 N N . LEU A 1 87 ? 36.359 11.266 8.933 1.00 42.21 538 LEU A N 1
ATOM 561 C CA . LEU A 1 87 ? 34.947 10.931 9.028 1.00 47.53 538 LEU A CA 1
ATOM 562 C C . LEU A 1 87 ? 34.241 10.987 7.680 1.00 54.94 538 LEU A C 1
ATOM 563 O O . LEU A 1 87 ? 33.282 10.235 7.455 1.00 53.11 538 LEU A O 1
ATOM 568 N N . ILE A 1 88 ? 34.678 11.868 6.775 1.00 54.34 539 ILE A N 1
ATOM 569 C CA . ILE A 1 88 ? 33.990 11.920 5.489 1.00 56.58 539 ILE A CA 1
ATOM 570 C C . ILE A 1 88 ? 34.512 10.827 4.566 1.00 57.93 539 ILE A C 1
ATOM 571 O O . ILE A 1 88 ? 33.778 10.344 3.704 1.00 63.69 539 ILE A O 1
ATOM 576 N N . GLN A 1 89 ? 35.749 10.374 4.739 1.00 53.77 540 GLN A N 1
ATOM 577 C CA . GLN A 1 89 ? 36.213 9.299 3.864 1.00 60.90 540 GLN A CA 1
ATOM 578 C C . GLN A 1 89 ? 35.844 7.902 4.378 1.00 60.49 540 GLN A C 1
ATOM 579 O O . GLN A 1 89 ? 35.771 6.953 3.585 1.00 64.77 540 GLN A O 1
ATOM 585 N N . TRP A 1 90 ? 35.608 7.754 5.683 1.00 60.58 541 TRP A N 1
ATOM 586 C CA . TRP A 1 90 ? 35.079 6.499 6.209 1.00 54.65 541 TRP A CA 1
ATOM 587 C C . TRP A 1 90 ? 33.611 6.328 5.857 1.00 62.92 541 TRP A C 1
ATOM 588 O O . TRP A 1 90 ? 33.138 5.199 5.681 1.00 70.26 541 TRP A O 1
ATOM 599 N N . ARG A 1 91 ? 32.854 7.431 5.841 1.00 62.20 542 ARG A N 1
ATOM 600 C CA . ARG A 1 91 ? 31.480 7.409 5.352 1.00 63.03 542 ARG A CA 1
ATOM 601 C C . ARG A 1 91 ? 31.440 7.363 3.833 1.00 66.23 542 ARG A C 1
ATOM 602 O O . ARG A 1 91 ? 30.368 7.133 3.261 1.00 69.51 542 ARG A O 1
ATOM 610 N N . ARG A 1 92 ? 32.590 7.558 3.184 1.00 64.07 543 ARG A N 1
ATOM 611 C CA . ARG A 1 92 ? 32.797 7.254 1.775 1.00 65.42 543 ARG A CA 1
ATOM 612 C C . ARG A 1 92 ? 33.308 5.832 1.554 1.00 67.55 543 ARG A C 1
ATOM 613 O O . ARG A 1 92 ? 33.735 5.513 0.440 1.00 68.05 543 ARG A O 1
ATOM 621 N N . GLU A 1 93 ? 33.283 4.984 2.582 1.00 71.70 544 GLU A N 1
ATOM 622 C CA . GLU A 1 93 ? 33.847 3.626 2.533 1.00 67.47 544 GLU A CA 1
ATOM 623 C C . GLU A 1 93 ? 35.242 3.586 1.909 1.00 75.49 544 GLU A C 1
ATOM 624 O O . GLU A 1 93 ? 35.592 2.632 1.211 1.00 78.22 544 GLU A O 1
ATOM 630 N N . LEU B 2 1 ? 28.746 38.804 7.991 1.00 45.90 1247 LEU P N 1
ATOM 631 C CA . LEU B 2 1 ? 29.354 37.962 6.976 1.00 42.98 1247 LEU P CA 1
ATOM 632 C C . LEU B 2 1 ? 30.500 38.678 6.300 1.00 42.69 1247 LEU P C 1
ATOM 633 O O . LEU B 2 1 ? 30.323 39.731 5.673 1.00 39.74 1247 LEU P O 1
ATOM 638 N N . THR B 2 2 ? 31.692 38.106 6.426 1.00 38.57 1248 THR P N 1
ATOM 639 C CA . THR B 2 2 ? 32.866 38.675 5.784 1.00 41.97 1248 THR P CA 1
ATOM 640 C C . THR B 2 2 ? 33.722 37.564 5.207 1.00 33.17 1248 THR P C 1
ATOM 641 O O . THR B 2 2 ? 33.653 36.407 5.625 1.00 31.73 1248 THR P O 1
ATOM 645 N N . GLN B 2 3 ? 34.534 37.938 4.242 1.00 28.54 1249 GLN P N 1
ATOM 646 C CA . GLN B 2 3 ? 35.491 37.036 3.645 1.00 28.96 1249 GLN P CA 1
ATOM 647 C C . GLN B 2 3 ? 36.887 37.417 4.105 1.00 31.55 1249 GLN P C 1
ATOM 648 O O . GLN B 2 3 ? 37.217 38.605 4.154 1.00 31.37 1249 GLN P O 1
ATOM 654 N N . VAL B 2 4 ? 37.695 36.420 4.458 1.00 29.75 1250 VAL P N 1
ATOM 655 C CA . VAL B 2 4 ? 39.031 36.635 4.997 1.00 27.71 1250 VAL P CA 1
ATOM 656 C C . VAL B 2 4 ? 40.018 35.945 4.074 1.00 31.91 1250 VAL P C 1
ATOM 657 O O . VAL B 2 4 ? 39.919 34.732 3.860 1.00 28.67 1250 VAL P O 1
ATOM 661 N N . VAL B 2 5 ? 40.975 36.708 3.541 1.00 31.03 1251 VAL P N 1
ATOM 662 C CA . VAL B 2 5 ? 41.983 36.191 2.618 1.00 31.06 1251 VAL P CA 1
ATOM 663 C C . VAL B 2 5 ? 43.303 36.094 3.353 1.00 35.42 1251 VAL P C 1
ATOM 664 O O . VAL B 2 5 ? 43.836 37.104 3.843 1.00 34.32 1251 VAL P O 1
ATOM 668 N N . HIS B 2 6 ? 43.840 34.883 3.389 1.00 34.08 1252 HIS P N 1
ATOM 669 C CA . HIS B 2 6 ? 45.183 34.652 3.889 1.00 39.60 1252 HIS P CA 1
ATOM 670 C C . HIS B 2 6 ? 46.210 35.097 2.846 1.00 40.29 1252 HIS P C 1
ATOM 671 O O . HIS B 2 6 ? 45.957 35.050 1.637 1.00 37.61 1252 HIS P O 1
ATOM 678 N N . SER B 2 7 ? 47.379 35.543 3.320 1.00 42.13 1253 SER P N 1
ATOM 679 C CA . SER B 2 7 ? 48.394 36.064 2.408 1.00 42.32 1253 SER P CA 1
ATOM 680 C C . SER B 2 7 ? 48.859 35.039 1.381 1.00 44.07 1253 SER P C 1
ATOM 681 O O . SER B 2 7 ? 49.450 35.431 0.373 1.00 44.80 1253 SER P O 1
ATOM 684 N N . ALA B 2 8 ? 48.609 33.753 1.596 1.00 41.45 1254 ALA P N 1
ATOM 685 C CA . ALA B 2 8 ? 48.956 32.739 0.616 1.00 42.26 1254 ALA P CA 1
ATOM 686 C C . ALA B 2 8 ? 47.835 32.427 -0.364 1.00 52.01 1254 ALA P C 1
ATOM 687 O O . ALA B 2 8 ? 48.074 31.705 -1.335 1.00 60.66 1254 ALA P O 1
ATOM 689 N N . GLY B 2 9 ? 46.625 32.932 -0.141 1.00 56.82 1255 GLY P N 1
ATOM 690 C CA . GLY B 2 9 ? 45.584 32.823 -1.153 1.00 51.77 1255 GLY P CA 1
ATOM 691 C C . GLY B 2 9 ? 44.283 32.193 -0.694 1.00 46.13 1255 GLY P C 1
ATOM 692 O O . GLY B 2 9 ? 43.227 32.459 -1.271 1.00 44.32 1255 GLY P O 1
ATOM 693 N N . ARG B 2 10 ? 44.343 31.344 0.329 1.00 48.22 1256 ARG P N 1
ATOM 694 C CA . ARG B 2 10 ? 43.148 30.648 0.786 1.00 46.26 1256 ARG P CA 1
ATOM 695 C C . ARG B 2 10 ? 42.130 31.652 1.288 1.00 41.52 1256 ARG P C 1
ATOM 696 O O . ARG B 2 10 ? 42.464 32.512 2.103 1.00 38.14 1256 ARG P O 1
ATOM 704 N N . ARG B 2 11 ? 40.891 31.538 0.812 1.00 37.62 1257 ARG P N 1
ATOM 705 C CA . ARG B 2 11 ? 39.809 32.453 1.158 1.00 36.13 1257 ARG P CA 1
ATOM 706 C C . ARG B 2 11 ? 38.925 31.789 2.199 1.00 34.48 1257 ARG P C 1
ATOM 707 O O . ARG B 2 11 ? 38.423 30.688 1.968 1.00 34.57 1257 ARG P O 1
ATOM 715 N N . PHE B 2 12 ? 38.755 32.446 3.342 1.00 27.67 1258 PHE P N 1
ATOM 716 C CA . PHE B 2 12 ? 37.820 32.012 4.367 1.00 27.66 1258 PHE P CA 1
ATOM 717 C C . PHE B 2 12 ? 36.555 32.861 4.307 1.00 31.74 1258 PHE P C 1
ATOM 718 O O . PHE B 2 12 ? 36.599 34.068 4.044 1.00 33.04 1258 PHE P O 1
ATOM 726 N N . ILE B 2 13 ? 35.432 32.228 4.598 1.00 26.14 1259 ILE P N 1
ATOM 727 C CA . ILE B 2 13 ? 34.155 32.905 4.727 1.00 35.50 1259 ILE P CA 1
ATOM 728 C C . ILE B 2 13 ? 33.746 32.785 6.184 1.00 37.53 1259 ILE P C 1
ATOM 729 O O . ILE B 2 13 ? 33.565 31.670 6.690 1.00 36.99 1259 ILE P O 1
ATOM 734 N N . VAL B 2 14 ? 33.596 33.914 6.866 1.00 37.52 1260 VAL P N 1
ATOM 735 C CA . VAL B 2 14 ? 33.283 33.897 8.287 1.00 41.28 1260 VAL P CA 1
ATOM 736 C C . VAL B 2 14 ? 31.827 34.324 8.472 1.00 47.50 1260 VAL P C 1
ATOM 737 O O . VAL B 2 14 ? 31.412 35.395 8.005 1.00 39.47 1260 VAL P O 1
ATOM 741 N N . SER B 2 15 ? 31.061 33.462 9.147 1.00 53.28 1261 SER P N 1
ATOM 742 C CA . SER B 2 15 ? 29.619 33.443 9.331 1.00 59.39 1261 SER P CA 1
ATOM 743 C C . SER B 2 15 ? 29.275 33.186 10.792 1.00 66.06 1261 SER P C 1
ATOM 744 O O . SER B 2 15 ? 30.049 32.549 11.515 1.00 59.66 1261 SER P O 1
ATOM 747 N N . PRO B 2 16 ? 28.109 33.661 11.251 1.00 76.61 1262 PRO P N 1
ATOM 748 C CA . PRO B 2 16 ? 27.758 33.473 12.673 1.00 77.11 1262 PRO P CA 1
ATOM 749 C C . PRO B 2 16 ? 27.355 32.047 13.050 1.00 75.16 1262 PRO P C 1
ATOM 750 O O . PRO B 2 16 ? 27.711 31.600 14.148 1.00 75.49 1262 PRO P O 1
ATOM 754 N N . VAL B 2 17 ? 26.626 31.334 12.189 1.00 72.87 1263 VAL P N 1
ATOM 755 C CA . VAL B 2 17 ? 26.002 30.030 12.495 1.00 83.10 1263 VAL P CA 1
ATOM 756 C C . VAL B 2 17 ? 25.218 30.054 13.809 1.00 82.03 1263 VAL P C 1
ATOM 757 O O . VAL B 2 1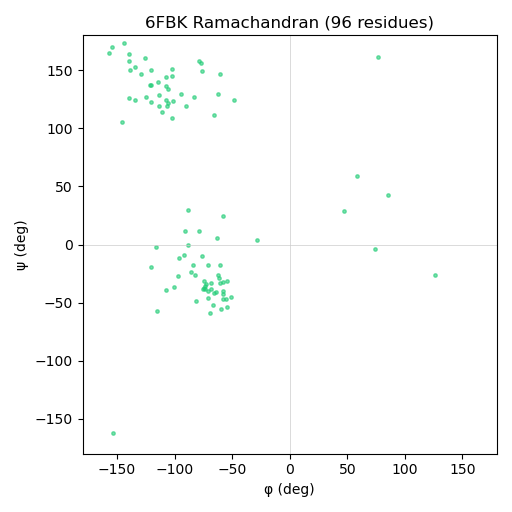7 ? 24.092 29.546 13.875 1.00 83.56 1263 VAL P O 1
#

InterPro domains:
  IPR000719 Protein kinase domain [PF00069] (200-453)
  IPR000719 Protein kinase domain [PS50011] (195-453)
  IPR000719 Protein kinase domain [SM00220] (195-453)
  IPR008271 Serine/threonine-protein kinase, active site [PS00108] (319-331)
  IPR011009 Protein kinase-like domain superfamily [SSF56112] (200-454)
  IPR02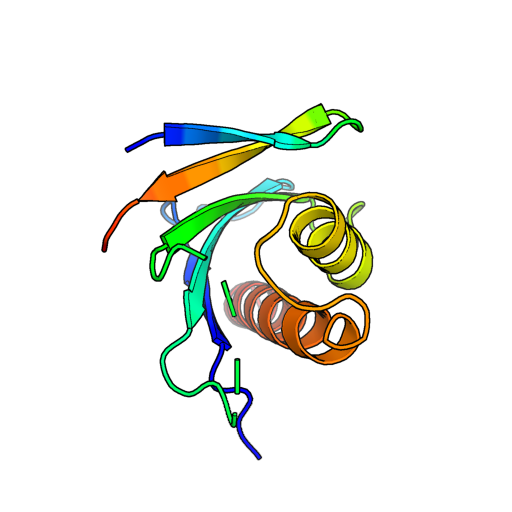4678 Serine/threonine-protein kinase OSR1/WNK, CCT domain [PF12202] (474-537)
  IPR050588 With No Lysine (K) Ser/Thr Protein Kinase [PTHR13902] (174-1986)
  IPR056865 Serine/threonine-protein kinase WNK, CCTL2 domain [PF24889] (1187-1260)

Foldseek 3Di:
DDLQKAKEFDDPDPPPDQKTKIKIAGDDNCVRDIDIDMDGLVPDALLNVLCVCCVVPNDDNVCRVSSSVNVVVRSVVVVVVVD/DDWDADPVGDIDDDDDD

CATH classification: 3.10.20.90